Protein AF-A0A3C0SRA7-F1 (afdb_monomer)

Foldseek 3Di:
DDDPVLVVVVVVVVVPVPPPPDDPVVVVVVCVVVVPDPCPVVSVVVSVVVVVVVVVVVVDDDPLADAEEEEAEDQDPVCCPPPVVVVVVCVVQVVSVSRPRYDYDYDYDDPVCCVVCVVVVVVVVVVSVVVVDD

Structure (mmCIF, N/CA/C/O backbone):
data_AF-A0A3C0SRA7-F1
#
_entry.id   AF-A0A3C0SRA7-F1
#
loop_
_atom_site.group_PDB
_atom_site.id
_atom_site.type_symbol
_atom_site.label_atom_id
_atom_site.label_alt_id
_atom_site.label_comp_id
_atom_site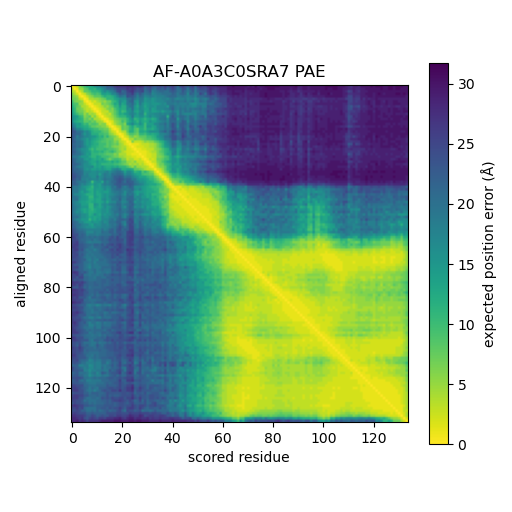.label_asym_id
_atom_site.label_entity_id
_atom_site.label_seq_id
_atom_site.pdbx_PDB_ins_code
_atom_site.Cartn_x
_atom_site.Cartn_y
_atom_site.Cartn_z
_atom_site.occupancy
_atom_site.B_iso_or_equiv
_atom_site.auth_seq_id
_atom_site.auth_comp_id
_atom_site.auth_asym_id
_atom_site.auth_atom_id
_atom_site.pdbx_PDB_model_num
ATOM 1 N N . MET A 1 1 ? -2.248 0.969 -32.346 1.00 35.41 1 MET A N 1
ATOM 2 C CA . MET A 1 1 ? -0.981 0.648 -31.649 1.00 35.41 1 MET A CA 1
ATOM 3 C C . MET A 1 1 ? 0.001 1.784 -31.895 1.00 35.41 1 MET A C 1
ATOM 5 O O . MET A 1 1 ? 0.774 1.720 -32.836 1.00 35.41 1 MET A O 1
ATOM 9 N N . GLY A 1 2 ? -0.090 2.869 -31.130 1.00 41.12 2 GLY A N 1
ATOM 10 C CA . GLY A 1 2 ? 0.738 4.057 -31.342 1.00 41.12 2 GLY A CA 1
ATOM 11 C C . GLY A 1 2 ? 1.060 4.723 -30.011 1.00 41.12 2 GLY A C 1
ATOM 12 O O . GLY A 1 2 ? 0.210 4.743 -29.127 1.00 41.12 2 GLY A O 1
ATOM 13 N N . ASN A 1 3 ? 2.282 5.244 -29.898 1.00 39.66 3 ASN A N 1
ATOM 14 C CA . ASN A 1 3 ? 2.789 6.128 -28.839 1.00 39.66 3 ASN A CA 1
ATOM 15 C C . ASN A 1 3 ? 3.275 5.573 -27.485 1.00 39.66 3 ASN A C 1
ATOM 17 O O . ASN A 1 3 ? 3.654 6.381 -26.642 1.00 39.66 3 ASN A O 1
ATOM 21 N N . LEU A 1 4 ? 3.440 4.260 -27.275 1.00 41.69 4 LEU A N 1
ATOM 22 C CA . LEU A 1 4 ? 4.196 3.797 -26.088 1.00 41.69 4 LEU A CA 1
ATOM 23 C C . LEU A 1 4 ? 5.707 4.104 -26.181 1.00 41.69 4 LEU A C 1
ATOM 25 O O . LEU A 1 4 ? 6.311 4.540 -25.207 1.00 41.69 4 LEU A O 1
ATOM 29 N N . LEU A 1 5 ? 6.293 4.005 -27.380 1.00 45.75 5 LEU A N 1
ATOM 30 C CA . LEU A 1 5 ? 7.729 4.240 -27.612 1.00 45.75 5 LEU A CA 1
ATOM 31 C C . LEU A 1 5 ? 8.186 5.687 -27.331 1.00 45.75 5 LEU A C 1
ATOM 33 O O . LEU A 1 5 ? 9.369 5.932 -27.094 1.00 45.75 5 LEU A O 1
ATOM 37 N N . GLY A 1 6 ? 7.270 6.660 -27.379 1.00 45.22 6 GLY A N 1
ATOM 38 C CA . GLY A 1 6 ? 7.581 8.075 -27.144 1.00 45.22 6 GLY A CA 1
ATOM 39 C C . GLY A 1 6 ? 7.729 8.419 -25.661 1.00 45.22 6 GLY A C 1
ATOM 40 O O . GLY A 1 6 ? 8.633 9.168 -25.292 1.00 45.22 6 GLY A O 1
ATOM 41 N N . ILE A 1 7 ? 6.878 7.834 -24.812 1.00 50.81 7 ILE A N 1
ATOM 42 C CA . ILE A 1 7 ? 6.892 8.047 -23.357 1.00 50.81 7 ILE A CA 1
ATOM 43 C C . ILE A 1 7 ? 8.111 7.363 -22.734 1.00 50.81 7 ILE A C 1
ATOM 45 O O . ILE A 1 7 ? 8.795 7.983 -21.916 1.00 50.81 7 ILE A O 1
ATOM 49 N N . ASP A 1 8 ? 8.442 6.152 -23.195 1.00 47.78 8 ASP A N 1
ATOM 50 C CA . ASP A 1 8 ? 9.661 5.453 -22.783 1.00 47.78 8 ASP A CA 1
ATOM 51 C C . ASP A 1 8 ? 10.890 6.334 -23.041 1.00 47.78 8 ASP A C 1
ATOM 53 O O . ASP A 1 8 ? 11.683 6.569 -22.135 1.00 47.78 8 ASP A O 1
ATOM 57 N N . ARG A 1 9 ? 11.003 6.961 -24.219 1.00 50.69 9 ARG A N 1
ATOM 58 C CA . ARG A 1 9 ? 12.121 7.865 -24.553 1.00 50.69 9 ARG A CA 1
ATOM 59 C C . ARG A 1 9 ? 12.245 9.097 -23.644 1.00 50.69 9 ARG A C 1
ATOM 61 O O . ARG A 1 9 ? 13.362 9.544 -23.380 1.00 50.69 9 ARG A O 1
ATOM 68 N N . ILE A 1 10 ? 11.132 9.653 -23.165 1.00 50.94 10 ILE A N 1
ATOM 69 C CA . ILE A 1 10 ? 11.128 10.814 -22.255 1.00 50.94 10 ILE A CA 1
ATOM 70 C C . ILE A 1 10 ? 11.564 10.392 -20.845 1.00 50.94 10 ILE A C 1
ATOM 72 O O . ILE A 1 10 ? 12.382 11.076 -20.224 1.00 50.94 10 ILE A O 1
ATOM 76 N N . TYR A 1 11 ? 11.079 9.244 -20.363 1.00 47.53 11 TYR A N 1
ATOM 77 C CA . TYR A 1 11 ? 11.529 8.657 -19.098 1.00 47.53 11 TYR A CA 1
ATOM 78 C C . TYR A 1 11 ? 13.012 8.279 -19.146 1.00 47.53 11 TYR A C 1
ATOM 80 O O . TYR A 1 11 ? 13.755 8.595 -18.213 1.00 47.53 11 TYR A O 1
ATOM 88 N N . TYR A 1 12 ? 13.458 7.704 -20.266 1.00 50.03 12 TYR A N 1
ATOM 89 C CA . TYR A 1 12 ? 14.867 7.459 -20.545 1.00 50.03 12 TYR A CA 1
ATOM 90 C C . TYR A 1 12 ? 15.672 8.763 -20.447 1.00 50.03 12 TYR A C 1
ATOM 92 O O . TYR A 1 12 ? 16.650 8.798 -19.729 1.00 50.03 12 TYR A O 1
ATOM 100 N N . ASN A 1 13 ? 15.265 9.901 -21.010 1.00 47.94 13 ASN A N 1
ATOM 101 C CA . ASN A 1 13 ? 16.091 11.115 -20.870 1.00 47.94 13 ASN A CA 1
ATOM 102 C C . ASN A 1 13 ? 16.127 11.726 -19.451 1.00 47.94 13 ASN A C 1
ATOM 104 O O . ASN A 1 13 ? 17.132 12.335 -19.079 1.00 47.94 13 ASN A O 1
ATOM 108 N N . ASN A 1 14 ? 15.087 11.552 -18.628 1.00 48.16 14 ASN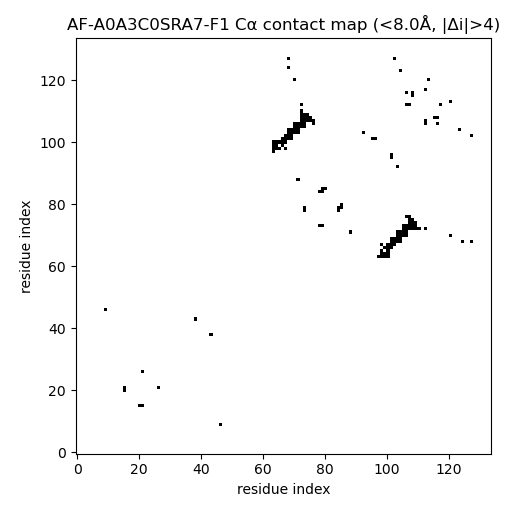 A N 1
ATOM 109 C CA . ASN A 1 14 ? 15.088 12.067 -17.250 1.00 48.16 14 ASN A CA 1
ATOM 110 C C . ASN A 1 14 ? 15.986 11.258 -16.299 1.00 48.16 14 ASN A C 1
ATOM 112 O O . ASN A 1 14 ? 16.605 11.842 -15.410 1.00 48.16 14 ASN A O 1
ATOM 116 N N . ILE A 1 15 ? 16.122 9.944 -16.510 1.00 47.25 15 ILE A N 1
ATOM 117 C CA . ILE A 1 15 ? 17.040 9.088 -15.736 1.00 47.25 15 ILE A CA 1
ATOM 118 C C . IL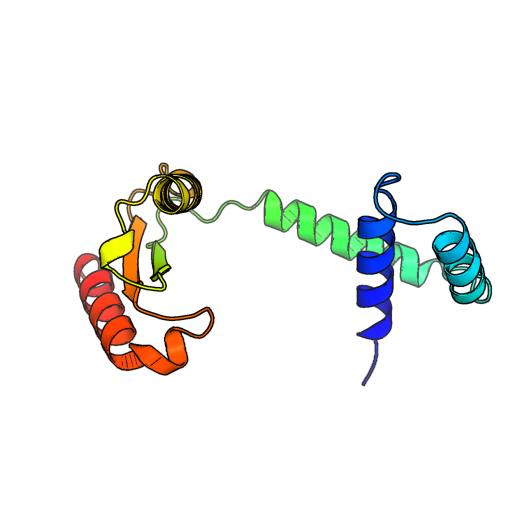E A 1 15 ? 18.514 9.427 -16.053 1.00 47.25 15 ILE A C 1
ATOM 120 O O . ILE A 1 15 ? 19.385 9.300 -15.194 1.00 47.25 15 ILE A O 1
ATOM 124 N N . TYR A 1 16 ? 18.800 9.928 -17.260 1.00 47.34 16 TYR A N 1
ATOM 125 C CA . TYR A 1 16 ? 20.162 10.093 -17.786 1.00 47.34 16 TYR A CA 1
ATOM 126 C C . TYR A 1 16 ? 20.711 11.524 -17.647 1.00 47.34 16 TYR A C 1
ATOM 128 O O . TYR A 1 16 ? 21.878 11.766 -17.951 1.00 47.34 16 TYR A O 1
ATOM 136 N N . LYS A 1 17 ? 19.914 12.462 -17.108 1.00 48.97 17 LYS A N 1
ATOM 137 C CA . LYS A 1 17 ? 20.412 13.739 -16.556 1.00 48.97 17 LYS A CA 1
ATOM 138 C C . LYS A 1 17 ? 21.203 13.560 -15.254 1.00 48.97 17 LYS A C 1
ATOM 140 O O . LYS A 1 17 ? 21.826 14.509 -14.793 1.00 48.97 17 LYS A O 1
ATOM 145 N N . ASN A 1 18 ? 21.181 12.367 -14.657 1.00 49.72 18 ASN A N 1
ATOM 146 C CA . ASN A 1 18 ? 22.000 12.053 -13.495 1.00 49.72 18 ASN A CA 1
ATOM 147 C C . ASN A 1 18 ? 23.405 11.631 -13.956 1.00 49.72 18 ASN A C 1
ATOM 149 O O . ASN A 1 18 ? 23.633 10.496 -14.377 1.00 49.72 18 ASN A O 1
ATOM 153 N N . GLU A 1 19 ? 24.344 12.578 -13.930 1.00 49.62 19 GLU A N 1
ATOM 154 C CA . GLU A 1 19 ? 25.673 12.450 -14.545 1.00 49.62 19 GLU A CA 1
ATOM 155 C C . GLU A 1 19 ? 26.543 11.322 -13.969 1.00 49.62 19 GLU A C 1
ATOM 157 O O . GLU A 1 19 ? 27.465 10.871 -14.648 1.00 49.62 19 GLU A O 1
ATOM 162 N N . ASN A 1 20 ? 26.215 10.824 -12.774 1.00 55.44 20 ASN A N 1
ATOM 163 C CA . ASN A 1 20 ? 26.986 9.808 -12.053 1.00 55.44 20 ASN A CA 1
ATOM 164 C C . ASN A 1 20 ? 26.667 8.358 -12.454 1.00 55.44 20 ASN A C 1
ATOM 166 O O . ASN A 1 20 ? 27.327 7.441 -11.970 1.00 55.44 20 ASN A O 1
ATOM 170 N N . CYS A 1 21 ? 25.650 8.121 -13.289 1.00 50.22 21 CYS A N 1
ATOM 171 C CA . CYS A 1 21 ? 25.120 6.769 -13.507 1.00 50.22 21 CYS A CA 1
ATOM 172 C C . CYS A 1 21 ? 25.552 6.094 -14.819 1.00 50.22 21 CYS A C 1
ATOM 174 O O . CYS A 1 21 ? 25.343 4.892 -14.947 1.00 50.22 21 CYS A O 1
ATOM 176 N N . PHE A 1 22 ? 26.149 6.812 -15.781 1.00 54.28 22 PHE A N 1
ATOM 177 C CA . PHE A 1 22 ? 26.409 6.262 -17.122 1.00 54.28 22 PHE A CA 1
ATOM 178 C C . PHE A 1 22 ? 27.796 6.593 -17.669 1.00 54.28 22 PHE A C 1
ATOM 180 O O . PHE A 1 22 ? 28.300 7.709 -17.505 1.00 54.28 22 PHE A O 1
ATOM 187 N N . SER A 1 23 ? 28.388 5.625 -18.376 1.00 59.72 23 SER A N 1
ATOM 188 C CA . SER A 1 23 ? 29.702 5.769 -18.999 1.00 59.72 23 SER A CA 1
ATOM 189 C C . SER A 1 23 ? 29.649 6.680 -20.233 1.00 59.72 23 SER A C 1
ATOM 191 O O . SER A 1 23 ? 28.597 6.941 -20.820 1.00 59.72 23 SER A O 1
ATOM 193 N N . LYS A 1 24 ? 30.811 7.183 -20.662 1.00 58.94 24 LYS A N 1
ATOM 194 C CA . LYS A 1 24 ? 30.922 8.064 -21.839 1.00 58.94 24 LYS A CA 1
ATOM 195 C C . LYS A 1 24 ? 30.536 7.357 -23.152 1.00 58.94 24 LYS A C 1
ATOM 197 O O . LYS A 1 24 ? 30.080 8.025 -24.075 1.00 58.94 24 LYS A O 1
ATOM 202 N N . SER A 1 25 ? 30.692 6.031 -23.218 1.00 62.28 25 SER A N 1
ATOM 203 C CA . SER A 1 25 ? 30.293 5.217 -24.377 1.00 62.28 25 SER A CA 1
ATOM 204 C C . SER A 1 25 ? 28.773 5.168 -24.514 1.00 62.28 25 SER A C 1
ATOM 206 O O . SER A 1 25 ? 28.246 5.496 -25.574 1.00 62.28 25 SER A O 1
ATOM 208 N N . ASP A 1 26 ? 28.072 4.891 -23.409 1.00 54.34 26 ASP A N 1
ATOM 209 C 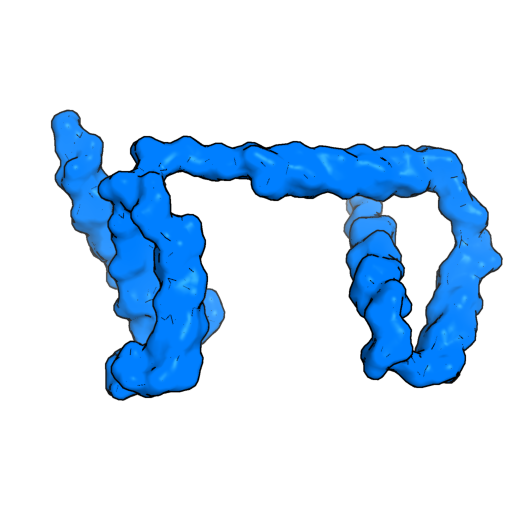CA . ASP A 1 26 ? 26.605 4.798 -23.381 1.00 54.34 26 ASP A CA 1
ATOM 210 C C . ASP A 1 26 ? 25.952 6.112 -23.830 1.00 54.34 26 ASP A C 1
ATOM 212 O O . ASP A 1 26 ? 24.962 6.120 -24.559 1.00 54.34 26 ASP A O 1
ATOM 216 N N . LYS A 1 27 ? 26.555 7.249 -23.454 1.00 58.34 27 LYS A N 1
ATOM 217 C CA . LYS A 1 27 ? 26.106 8.581 -23.886 1.00 58.34 27 LYS A CA 1
ATOM 218 C C . LYS A 1 27 ? 26.210 8.761 -25.406 1.00 58.34 27 LYS A C 1
ATOM 220 O O . LYS A 1 27 ? 25.294 9.311 -26.014 1.00 58.34 27 LYS A O 1
ATOM 225 N N . ASN A 1 28 ? 27.290 8.294 -26.031 1.00 56.72 28 ASN A N 1
ATOM 226 C CA . ASN A 1 28 ? 27.512 8.469 -27.470 1.00 56.72 28 ASN A CA 1
ATOM 227 C C . ASN A 1 28 ? 26.590 7.593 -28.327 1.00 56.72 28 ASN A C 1
ATOM 229 O O . ASN A 1 28 ? 26.102 8.052 -29.363 1.00 56.72 28 ASN A O 1
ATOM 233 N N . ASP A 1 29 ? 26.309 6.368 -27.890 1.00 55.25 29 ASP A N 1
ATOM 234 C CA . ASP A 1 29 ? 25.396 5.476 -28.609 1.00 55.25 29 ASP A CA 1
ATOM 235 C C . ASP A 1 29 ? 23.936 5.951 -28.502 1.00 55.25 29 ASP A C 1
ATOM 237 O O . ASP A 1 29 ? 23.173 5.865 -29.467 1.00 55.25 29 ASP A O 1
ATOM 241 N N . LEU A 1 30 ? 23.567 6.585 -27.383 1.00 53.44 30 LEU A N 1
ATOM 242 C CA . LEU A 1 30 ? 22.248 7.202 -27.200 1.00 53.44 30 LEU A CA 1
ATOM 243 C C . LEU A 1 30 ? 22.056 8.480 -28.024 1.00 53.44 30 LEU A C 1
ATOM 245 O O . LEU A 1 30 ? 20.976 8.685 -28.582 1.00 53.44 30 LEU A O 1
ATOM 249 N N . VAL A 1 31 ? 23.093 9.315 -28.163 1.00 51.38 31 VAL A N 1
ATOM 250 C CA . VAL A 1 31 ? 23.068 10.462 -29.088 1.00 51.38 31 VAL A CA 1
ATOM 251 C C . VAL A 1 31 ? 22.833 9.963 -30.514 1.00 51.38 31 VAL A C 1
ATOM 253 O O . VAL A 1 31 ? 21.962 10.484 -31.202 1.00 51.38 31 VAL A O 1
ATOM 256 N N . LYS A 1 32 ? 23.493 8.881 -30.943 1.00 49.84 32 LYS A N 1
ATOM 257 C CA . LYS A 1 32 ? 23.232 8.280 -32.263 1.00 49.84 32 LYS A CA 1
ATOM 258 C C . LYS A 1 32 ? 21.797 7.767 -32.418 1.00 49.84 32 LYS A C 1
ATOM 260 O O . LYS A 1 32 ? 21.213 7.951 -33.481 1.00 49.84 32 LYS A O 1
ATOM 265 N N . MET A 1 33 ? 21.199 7.197 -31.369 1.00 50.34 33 MET A N 1
ATOM 266 C CA . MET A 1 33 ? 19.786 6.796 -31.389 1.00 50.34 33 MET A CA 1
ATOM 267 C C . MET A 1 33 ? 18.819 7.994 -31.411 1.00 50.34 33 MET A C 1
ATOM 269 O O . MET A 1 33 ? 17.727 7.881 -31.967 1.00 50.34 33 MET A O 1
ATOM 273 N N . GLY A 1 34 ? 19.185 9.132 -30.813 1.00 47.62 34 GLY A N 1
ATOM 274 C CA . GLY A 1 34 ? 18.357 10.342 -30.737 1.00 47.62 34 GLY A CA 1
ATOM 275 C C . GLY A 1 34 ? 18.472 11.305 -31.929 1.00 47.62 34 GLY A C 1
ATOM 276 O O . GLY A 1 34 ? 17.579 12.127 -32.124 1.00 47.62 34 GLY A O 1
ATOM 277 N N . VAL A 1 35 ? 19.530 11.216 -32.742 1.00 46.97 35 VAL A N 1
ATOM 278 C CA . VAL A 1 35 ? 19.925 12.264 -33.715 1.00 46.97 35 VAL A CA 1
ATOM 279 C C . VAL A 1 35 ? 19.361 12.084 -35.139 1.00 46.97 35 VAL A C 1
ATOM 281 O O . VAL A 1 35 ? 19.872 12.668 -36.085 1.00 46.97 35 VAL A O 1
ATOM 284 N N . GLN A 1 36 ? 18.246 11.374 -35.343 1.00 45.53 36 GLN A N 1
ATOM 285 C CA . GLN A 1 36 ? 17.583 11.373 -36.669 1.00 45.53 36 GLN A CA 1
ATOM 286 C C . GLN A 1 36 ? 16.119 11.808 -36.722 1.00 45.53 36 GLN A C 1
ATOM 288 O O . GLN A 1 36 ? 15.525 11.810 -37.795 1.00 45.53 36 GLN A O 1
ATOM 293 N N . SER A 1 37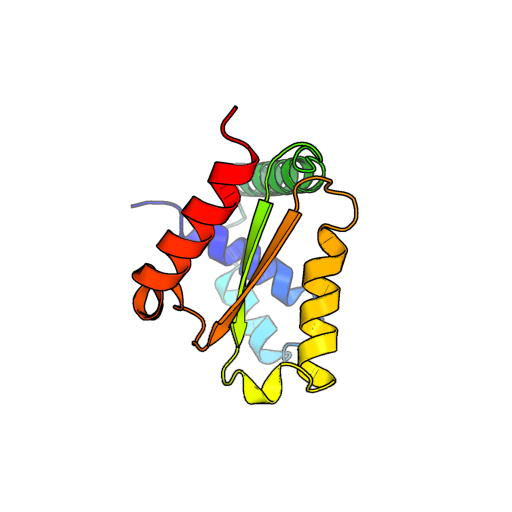 ? 15.547 12.316 -35.633 1.00 48.38 37 SER A N 1
ATOM 294 C CA . SER A 1 37 ? 14.383 13.190 -35.780 1.00 48.38 37 SER A CA 1
ATOM 295 C C . SER A 1 37 ? 14.517 14.357 -34.824 1.00 48.38 37 SER A C 1
ATOM 297 O O . SER A 1 37 ? 14.399 14.181 -33.612 1.00 48.38 37 SER A O 1
ATOM 299 N N . SER A 1 38 ? 14.745 15.554 -35.362 1.00 49.78 38 SER A N 1
ATOM 300 C CA . SER A 1 38 ? 14.422 16.795 -34.663 1.00 49.78 38 SER A CA 1
ATOM 301 C C . SER A 1 38 ? 13.039 16.616 -34.040 1.00 49.78 38 SER A C 1
ATOM 303 O O . SER A 1 38 ? 12.076 16.426 -34.785 1.00 49.78 38 SER A O 1
ATOM 305 N N . PHE A 1 39 ? 12.941 16.576 -32.707 1.00 52.66 39 PHE A N 1
ATOM 306 C CA . PHE A 1 39 ? 11.657 16.443 -32.024 1.00 52.66 39 PHE A CA 1
ATOM 307 C C . PHE A 1 39 ? 10.716 17.502 -32.602 1.00 52.66 39 PHE A C 1
ATOM 309 O O . PHE A 1 39 ? 10.942 18.699 -32.414 1.00 52.66 39 PHE A O 1
ATOM 316 N N . ASN A 1 40 ? 9.709 17.076 -33.370 1.00 57.28 40 ASN A N 1
ATOM 317 C CA . ASN A 1 40 ? 8.722 17.999 -33.912 1.00 57.28 40 ASN A CA 1
ATOM 318 C C . ASN A 1 40 ? 8.102 18.743 -32.718 1.00 57.28 40 ASN A C 1
ATOM 320 O O . ASN A 1 40 ? 7.905 18.151 -31.654 1.00 57.28 40 ASN A O 1
ATOM 324 N N . LYS A 1 41 ? 7.812 20.038 -32.876 1.00 60.03 41 LYS A N 1
ATOM 325 C CA . LYS A 1 41 ? 7.225 20.909 -31.846 1.00 60.03 41 LYS A CA 1
ATOM 326 C C . LYS A 1 41 ? 6.034 20.245 -31.138 1.00 60.03 41 LYS A C 1
ATOM 328 O O . LYS A 1 41 ? 5.864 20.424 -29.938 1.00 60.03 41 LYS A O 1
ATOM 333 N N . THR A 1 42 ? 5.289 19.401 -31.853 1.00 57.22 42 THR A N 1
ATOM 334 C CA . THR A 1 42 ? 4.232 18.528 -31.322 1.00 57.22 42 THR A CA 1
ATOM 335 C C . THR A 1 42 ? 4.700 17.593 -30.198 1.00 57.22 42 THR A C 1
ATOM 337 O O . THR A 1 42 ? 4.098 17.603 -29.132 1.00 57.22 42 THR A O 1
ATOM 340 N N . MET A 1 43 ? 5.798 16.848 -30.369 1.00 55.97 43 MET A N 1
ATOM 341 C CA . MET A 1 43 ? 6.308 15.930 -29.334 1.00 55.97 43 MET A CA 1
ATOM 342 C C . MET A 1 43 ? 6.795 16.678 -28.090 1.00 55.97 43 MET A C 1
ATOM 344 O O . MET A 1 43 ? 6.614 16.207 -26.970 1.00 55.97 43 MET A O 1
ATOM 348 N N . LYS A 1 44 ? 7.401 17.860 -28.275 1.00 60.19 44 LYS A N 1
ATOM 349 C CA . LYS A 1 44 ? 7.799 18.720 -27.153 1.00 60.19 44 LYS A CA 1
ATOM 350 C C . LYS A 1 44 ? 6.572 19.208 -26.375 1.00 60.19 44 LYS A C 1
ATOM 352 O O . LYS A 1 44 ? 6.556 19.115 -25.155 1.00 60.19 44 LYS A O 1
ATOM 357 N N . ASN A 1 45 ? 5.532 19.651 -27.080 1.00 68.69 45 ASN A N 1
ATOM 358 C CA . ASN A 1 45 ? 4.285 20.086 -26.455 1.00 68.69 45 ASN A CA 1
ATOM 359 C C . ASN A 1 45 ? 3.592 18.946 -25.691 1.00 68.69 45 ASN A C 1
ATOM 361 O O . ASN A 1 45 ? 3.086 19.179 -24.599 1.00 68.69 45 ASN A O 1
ATOM 365 N N . GLU A 1 46 ? 3.581 17.725 -26.235 1.00 61.22 46 GLU A N 1
ATOM 366 C CA . GLU A 1 46 ? 3.028 16.544 -25.556 1.00 61.22 46 GLU A CA 1
ATOM 367 C C . GLU A 1 46 ? 3.800 16.212 -24.273 1.00 61.22 46 GLU A C 1
ATOM 369 O O . GLU A 1 46 ? 3.189 15.981 -23.230 1.00 61.22 46 GLU A O 1
ATOM 374 N N . ALA A 1 47 ? 5.135 16.254 -24.319 1.00 64.00 47 ALA A N 1
ATOM 375 C CA . ALA A 1 47 ? 5.974 16.061 -23.138 1.00 64.00 47 ALA A CA 1
ATOM 376 C C . ALA A 1 47 ? 5.713 17.135 -22.066 1.00 64.00 47 ALA A C 1
ATOM 378 O O . ALA A 1 47 ? 5.550 16.806 -20.892 1.00 64.00 47 ALA A O 1
ATOM 379 N N . ASP A 1 48 ? 5.612 18.405 -22.466 1.00 69.44 48 ASP A N 1
ATOM 380 C CA . ASP A 1 48 ? 5.333 19.521 -21.555 1.00 69.44 48 ASP A CA 1
ATOM 381 C C . ASP A 1 48 ? 3.924 19.419 -20.937 1.00 69.44 48 ASP A C 1
ATOM 383 O O . ASP A 1 48 ? 3.736 19.726 -19.758 1.00 69.44 48 ASP A O 1
ATOM 387 N N . LEU A 1 49 ? 2.930 18.949 -21.699 1.00 71.06 49 LEU A N 1
ATOM 388 C CA . LEU A 1 49 ? 1.575 18.663 -21.210 1.00 71.06 49 LEU A CA 1
ATOM 389 C C . LEU A 1 49 ? 1.566 17.516 -20.197 1.00 71.06 49 LEU A C 1
ATOM 391 O O . LEU A 1 49 ? 0.925 17.633 -19.154 1.00 71.06 49 LEU A O 1
ATOM 395 N N . LEU A 1 50 ? 2.302 16.435 -20.462 1.00 66.38 50 LEU A N 1
ATOM 396 C CA . LEU A 1 50 ? 2.458 15.330 -19.514 1.00 66.38 50 LEU A CA 1
ATOM 397 C C . LEU A 1 50 ? 3.126 15.799 -18.220 1.00 66.38 50 LEU A C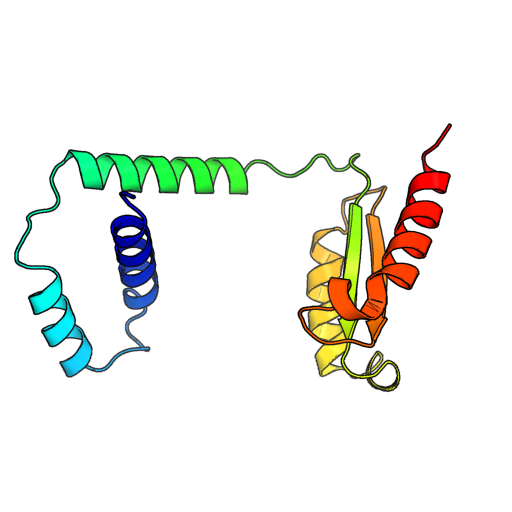 1
ATOM 399 O O . LEU A 1 50 ? 2.617 15.507 -17.142 1.00 66.38 50 LEU A O 1
ATOM 403 N N . LEU A 1 51 ? 4.206 16.579 -18.312 1.00 68.94 51 LEU A N 1
ATOM 404 C CA . LEU A 1 51 ? 4.885 17.137 -17.141 1.00 68.94 51 LEU A CA 1
ATOM 405 C C . LEU A 1 51 ? 3.961 18.057 -16.337 1.00 68.94 51 LEU A C 1
ATOM 407 O O . LEU A 1 51 ? 3.864 17.898 -15.123 1.00 68.94 51 LEU A O 1
ATOM 411 N N . LYS A 1 52 ? 3.210 18.950 -16.994 1.00 70.19 52 LYS A N 1
ATOM 412 C CA . LYS A 1 52 ? 2.203 19.795 -16.328 1.00 70.19 52 LYS A CA 1
ATOM 413 C C . LYS A 1 52 ? 1.095 18.984 -15.665 1.00 70.19 52 LYS A C 1
ATOM 415 O O . LYS A 1 52 ? 0.658 19.338 -14.569 1.00 70.19 52 LYS A O 1
ATOM 420 N N . ASN A 1 53 ? 0.647 17.901 -16.294 1.00 66.31 53 ASN A N 1
ATOM 421 C CA . ASN A 1 53 ? -0.343 17.006 -15.704 1.00 66.31 53 ASN A CA 1
ATOM 422 C C . ASN A 1 53 ? 0.238 16.283 -14.485 1.00 66.31 53 ASN A C 1
ATOM 424 O O . ASN A 1 53 ? -0.409 16.252 -13.444 1.00 66.31 53 ASN A O 1
ATOM 428 N N . CYS A 1 54 ? 1.475 15.788 -14.559 1.00 62.44 54 CYS A N 1
ATOM 429 C CA . CYS A 1 54 ? 2.170 15.193 -13.419 1.00 62.44 54 CYS A CA 1
ATOM 430 C C . CYS A 1 54 ? 2.376 16.199 -12.280 1.00 62.44 54 CYS A C 1
ATOM 432 O O . CYS A 1 54 ? 2.131 15.865 -11.127 1.00 62.44 54 CYS A O 1
ATOM 434 N N . GLU A 1 55 ? 2.774 17.439 -12.573 1.00 68.06 55 GLU A N 1
ATOM 435 C CA . GLU A 1 55 ? 2.889 18.505 -11.572 1.00 68.06 55 GLU A CA 1
ATOM 436 C C . GLU A 1 55 ? 1.543 18.833 -10.925 1.00 68.06 55 GLU A C 1
ATOM 438 O O . GLU A 1 55 ? 1.470 19.015 -9.711 1.00 68.06 55 GLU A O 1
ATOM 443 N N . THR A 1 56 ? 0.475 18.897 -11.722 1.00 67.19 56 THR A N 1
ATOM 444 C CA . THR A 1 56 ? -0.887 19.133 -11.230 1.00 67.19 56 THR A CA 1
ATOM 445 C C . THR A 1 56 ? -1.334 17.991 -10.325 1.00 67.19 56 THR A C 1
ATOM 447 O O . THR A 1 56 ? -1.764 18.239 -9.202 1.00 67.19 56 THR A O 1
ATOM 450 N N . VAL A 1 57 ? -1.158 16.739 -10.748 1.00 61.69 57 VAL A N 1
ATOM 451 C CA . VAL A 1 57 ? -1.490 15.550 -9.948 1.00 61.69 57 VAL A CA 1
ATOM 452 C C . VAL A 1 57 ? -0.656 15.498 -8.665 1.00 61.69 57 VAL A C 1
ATOM 454 O O . VAL A 1 57 ? -1.215 15.276 -7.599 1.00 61.69 57 VAL A O 1
ATOM 457 N N . ASN A 1 58 ? 0.641 15.815 -8.722 1.00 58.94 58 ASN A N 1
ATOM 458 C CA . ASN A 1 58 ? 1.512 15.875 -7.542 1.00 58.94 58 ASN A CA 1
ATOM 459 C C . ASN A 1 58 ? 1.102 16.975 -6.546 1.00 58.94 58 ASN A C 1
ATOM 461 O O . ASN A 1 58 ? 1.319 16.829 -5.345 1.00 58.94 58 ASN A O 1
ATOM 465 N N . LYS A 1 59 ? 0.516 18.080 -7.026 1.00 63.78 59 LYS A N 1
ATOM 466 C CA . LYS A 1 59 ? -0.051 19.147 -6.179 1.00 63.78 59 LYS A CA 1
ATOM 467 C C . LYS A 1 59 ? -1.438 18.790 -5.643 1.00 63.78 59 LYS A C 1
ATOM 469 O O . LYS A 1 59 ? -1.847 19.319 -4.610 1.00 63.78 59 LYS A O 1
ATOM 474 N N . THR A 1 60 ? -2.154 17.899 -6.323 1.00 64.25 60 THR A N 1
ATOM 475 C CA . THR A 1 60 ? -3.492 17.459 -5.931 1.00 64.25 60 THR A CA 1
ATOM 476 C C . THR A 1 60 ? -3.356 16.393 -4.848 1.00 64.25 60 THR A C 1
ATOM 478 O O . THR A 1 60 ? -3.314 15.197 -5.124 1.00 64.25 60 THR A O 1
ATOM 481 N N . LYS A 1 61 ? -3.250 16.822 -3.586 1.00 67.94 61 LYS A N 1
ATOM 482 C CA . LYS A 1 61 ? -3.320 15.888 -2.459 1.00 67.94 61 LYS A CA 1
ATOM 483 C C . LYS A 1 61 ? -4.702 15.238 -2.430 1.00 67.94 61 LYS A C 1
ATOM 485 O O . LYS A 1 61 ? -5.720 15.915 -2.579 1.00 67.94 61 LYS A O 1
ATOM 490 N N . ILE A 1 62 ? -4.726 13.925 -2.220 1.00 74.25 62 ILE A N 1
ATOM 491 C CA . ILE A 1 62 ? -5.959 13.199 -1.917 1.00 74.25 62 ILE A CA 1
ATOM 492 C C . ILE A 1 62 ? -6.582 13.852 -0.677 1.00 74.25 62 ILE A C 1
ATOM 494 O O . ILE A 1 62 ? -5.870 14.232 0.249 1.00 74.25 62 ILE A O 1
ATOM 498 N N . SER A 1 63 ? -7.904 14.021 -0.669 1.00 80.56 63 SER A N 1
ATOM 499 C CA . SER A 1 63 ? -8.602 14.596 0.483 1.00 80.56 63 SER A CA 1
ATOM 500 C C . SER A 1 63 ? -8.263 13.823 1.759 1.00 80.56 63 SER A C 1
ATOM 502 O O . SER A 1 63 ? -8.409 12.601 1.795 1.00 80.56 63 SER A O 1
ATOM 504 N N . ASN A 1 64 ? -7.888 14.537 2.824 1.00 82.12 64 ASN A N 1
ATOM 505 C CA . ASN A 1 64 ? -7.565 13.939 4.126 1.00 82.12 64 ASN A CA 1
ATOM 506 C C . ASN A 1 64 ? -8.753 13.179 4.754 1.00 82.12 64 ASN A C 1
ATOM 508 O O . ASN A 1 64 ? -8.561 12.389 5.677 1.00 82.12 64 ASN A O 1
ATOM 512 N N . ASN A 1 65 ? -9.972 13.406 4.247 1.00 83.12 65 ASN A N 1
ATOM 513 C CA . ASN A 1 65 ? -11.194 12.718 4.664 1.00 83.12 65 ASN A CA 1
ATOM 514 C C . ASN A 1 65 ? -11.474 11.418 3.895 1.00 83.12 65 ASN A C 1
ATOM 516 O O . ASN A 1 65 ? -12.440 10.725 4.234 1.00 83.12 65 ASN A O 1
ATOM 520 N N . LEU A 1 66 ? -10.688 11.091 2.864 1.00 86.19 66 LEU A N 1
ATOM 521 C CA . LEU A 1 66 ? -10.840 9.837 2.136 1.00 86.19 66 LEU A CA 1
ATOM 522 C C . LEU A 1 66 ? -10.332 8.675 3.009 1.00 86.19 66 LEU A C 1
ATOM 524 O O . LEU A 1 66 ? -9.210 8.751 3.512 1.00 86.19 66 LEU A O 1
ATOM 528 N N . PRO A 1 67 ? -11.115 7.597 3.191 1.00 90.50 67 PRO A N 1
ATOM 529 C CA . PRO A 1 67 ? -10.618 6.380 3.820 1.00 90.50 67 PRO A CA 1
ATOM 530 C C . PRO A 1 67 ? -9.498 5.755 2.985 1.00 90.50 67 PRO A C 1
ATOM 532 O O . PRO A 1 67 ? -9.675 5.499 1.794 1.00 90.50 67 PRO A O 1
ATOM 535 N N . ILE A 1 68 ? -8.349 5.494 3.606 1.00 92.00 68 ILE A N 1
ATOM 536 C CA . ILE A 1 68 ? -7.187 4.883 2.955 1.00 92.00 68 ILE A CA 1
ATOM 537 C C . ILE A 1 68 ? -6.781 3.633 3.733 1.00 92.00 68 ILE A C 1
ATOM 539 O O . ILE A 1 68 ? -6.438 3.708 4.910 1.00 92.00 68 ILE A O 1
ATOM 543 N N . LEU A 1 69 ? -6.759 2.492 3.045 1.00 93.75 69 LEU A N 1
ATOM 544 C CA . LEU A 1 69 ? -6.205 1.238 3.550 1.00 93.75 69 LEU A CA 1
ATOM 545 C C . LEU A 1 69 ? -4.971 0.860 2.727 1.00 93.75 69 LEU A C 1
ATOM 547 O O . LEU A 1 69 ? -5.067 0.671 1.514 1.00 93.75 69 LEU A O 1
ATOM 551 N N . LYS A 1 70 ? -3.809 0.733 3.376 1.00 93.19 70 LYS A N 1
ATOM 552 C CA . LYS A 1 70 ? -2.545 0.358 2.719 1.00 93.19 70 LYS A CA 1
ATOM 553 C C . LYS A 1 70 ? -2.119 -1.056 3.103 1.00 93.19 70 LYS A C 1
ATOM 555 O O . LYS A 1 70 ? -1.948 -1.360 4.279 1.00 93.19 70 LYS A O 1
ATOM 560 N N . PHE A 1 71 ? -1.875 -1.907 2.110 1.00 93.56 71 PHE A N 1
ATOM 561 C CA . PHE A 1 71 ? -1.299 -3.235 2.327 1.00 93.56 71 PHE A CA 1
ATOM 562 C C . PHE A 1 71 ? 0.218 -3.202 2.159 1.00 93.56 71 PHE A C 1
ATOM 564 O O . PHE A 1 71 ? 0.733 -2.667 1.176 1.00 93.56 71 PHE A O 1
ATOM 571 N N . ILE A 1 72 ? 0.935 -3.792 3.111 1.00 91.62 72 ILE A N 1
ATOM 572 C CA . ILE A 1 72 ? 2.395 -3.848 3.126 1.00 91.62 72 ILE A CA 1
ATOM 573 C C . ILE A 1 72 ? 2.811 -5.312 3.051 1.00 91.62 72 ILE A C 1
ATOM 575 O O . ILE A 1 72 ? 2.591 -6.083 3.981 1.00 91.62 72 ILE A O 1
ATOM 579 N N . ALA A 1 73 ? 3.410 -5.705 1.930 1.00 91.06 73 ALA A N 1
ATOM 580 C CA . ALA A 1 73 ? 3.951 -7.047 1.777 1.00 91.06 73 ALA A CA 1
ATOM 581 C C . ALA A 1 73 ? 5.278 -7.170 2.538 1.00 91.06 73 ALA A C 1
ATOM 583 O O . ALA A 1 73 ? 6.218 -6.416 2.276 1.00 91.06 73 ALA A O 1
ATOM 584 N N . ILE A 1 74 ? 5.367 -8.143 3.442 1.00 90.38 74 ILE A N 1
ATOM 585 C CA . ILE A 1 74 ? 6.608 -8.516 4.124 1.00 90.38 74 ILE A CA 1
ATOM 586 C C . ILE A 1 74 ? 6.968 -9.959 3.787 1.00 90.38 74 ILE A C 1
ATOM 588 O O . ILE A 1 74 ? 6.099 -10.812 3.661 1.00 90.38 74 ILE A O 1
ATOM 592 N N . ARG A 1 75 ? 8.258 -10.262 3.622 1.00 88.19 75 ARG A N 1
ATOM 593 C CA . ARG A 1 75 ? 8.686 -11.622 3.261 1.00 88.19 75 ARG A CA 1
ATOM 594 C C . ARG A 1 75 ? 8.372 -12.647 4.354 1.00 88.19 75 ARG A C 1
ATOM 596 O O . ARG A 1 75 ? 8.117 -13.796 4.024 1.00 88.19 75 ARG A O 1
ATOM 603 N N . SER A 1 76 ? 8.449 -12.225 5.611 1.00 89.12 76 SER A N 1
ATOM 604 C CA . SER A 1 76 ? 8.232 -13.038 6.804 1.00 89.12 76 SER A CA 1
ATOM 605 C C . SER A 1 76 ? 7.722 -12.133 7.914 1.00 89.12 76 SER A C 1
ATOM 607 O O . SER A 1 76 ? 8.340 -11.104 8.194 1.00 89.12 76 SER A O 1
ATOM 609 N N . MET A 1 77 ? 6.634 -12.513 8.585 1.00 88.75 77 MET A N 1
ATOM 610 C CA . MET A 1 77 ? 6.134 -11.729 9.722 1.00 88.75 77 MET A CA 1
ATOM 611 C C . MET A 1 77 ? 7.112 -11.673 10.900 1.00 88.75 77 MET A C 1
ATOM 613 O O . MET A 1 77 ? 7.052 -10.746 11.702 1.00 88.75 77 MET A O 1
ATOM 617 N N . LYS A 1 78 ? 8.069 -12.605 10.984 1.00 90.12 78 LYS A N 1
ATOM 618 C CA . LYS A 1 78 ? 9.129 -12.560 12.005 1.00 90.12 78 LYS A CA 1
ATOM 619 C C . LYS A 1 78 ? 10.027 -11.329 11.855 1.00 90.12 78 LYS A C 1
ATOM 621 O O . LYS A 1 78 ? 10.583 -10.855 12.840 1.00 90.12 78 LYS A O 1
ATOM 626 N N . ASP A 1 79 ? 10.123 -10.790 10.642 1.00 86.69 79 ASP A N 1
ATOM 627 C CA . ASP A 1 79 ? 10.973 -9.644 10.326 1.00 86.69 79 ASP A CA 1
ATOM 628 C C . ASP A 1 79 ? 10.251 -8.301 10.507 1.00 86.69 79 ASP A C 1
ATOM 630 O O . ASP A 1 79 ? 10.833 -7.255 10.221 1.00 86.69 79 ASP A O 1
ATOM 634 N N . ILE A 1 80 ? 8.999 -8.293 10.985 1.00 86.38 80 ILE A N 1
ATOM 635 C CA . ILE A 1 80 ? 8.197 -7.065 11.098 1.00 86.38 80 ILE A CA 1
ATOM 636 C C . ILE A 1 80 ? 8.830 -6.023 12.022 1.00 86.38 80 ILE A C 1
ATOM 638 O O . ILE A 1 80 ? 8.667 -4.833 11.787 1.00 86.38 80 ILE A O 1
ATOM 642 N N . ASN A 1 81 ? 9.605 -6.465 13.016 1.00 88.12 81 ASN A N 1
ATOM 643 C CA . ASN A 1 81 ? 10.315 -5.599 13.961 1.00 88.12 81 ASN A CA 1
ATOM 644 C C . ASN A 1 81 ? 11.774 -5.332 13.559 1.00 88.12 81 ASN A C 1
ATOM 646 O O . ASN A 1 81 ? 12.501 -4.652 14.281 1.00 88.12 81 ASN A O 1
ATOM 650 N N . ASN A 1 82 ? 12.231 -5.860 12.421 1.00 92.00 82 ASN A N 1
ATOM 651 C CA . ASN A 1 82 ? 13.589 -5.629 11.945 1.00 92.00 82 ASN A CA 1
ATOM 652 C C . ASN A 1 82 ? 13.772 -4.150 11.573 1.00 92.00 82 ASN A C 1
ATOM 654 O O . ASN A 1 82 ? 13.050 -3.623 10.726 1.00 92.00 82 ASN A O 1
ATOM 658 N N . GLU A 1 83 ? 14.778 -3.500 12.162 1.00 91.19 83 GLU A N 1
ATOM 659 C CA . GLU A 1 83 ? 15.026 -2.057 12.038 1.00 91.19 83 GLU A CA 1
ATOM 660 C C . GLU A 1 83 ? 15.102 -1.563 10.582 1.00 91.19 83 GLU A C 1
ATOM 662 O O . GLU A 1 83 ? 14.613 -0.483 10.240 1.00 91.19 83 GLU A O 1
ATOM 667 N N . LYS A 1 84 ? 15.699 -2.362 9.690 1.00 87.69 84 LYS A N 1
ATOM 668 C CA . LYS A 1 84 ? 15.825 -2.004 8.274 1.00 87.69 84 LYS A CA 1
ATOM 669 C C . LYS A 1 84 ? 14.455 -1.914 7.601 1.00 87.69 84 LYS A C 1
ATOM 671 O O . LYS A 1 84 ? 14.214 -0.985 6.829 1.00 87.69 84 LYS A O 1
ATOM 676 N N . TYR A 1 85 ? 13.570 -2.870 7.876 1.00 85.06 85 TYR A N 1
ATOM 677 C CA . TYR A 1 85 ? 12.240 -2.923 7.271 1.00 85.06 85 TYR A CA 1
ATOM 678 C C . TYR A 1 85 ? 11.281 -1.943 7.943 1.00 85.06 85 TYR A C 1
ATOM 680 O O . TYR A 1 85 ? 10.564 -1.231 7.239 1.00 85.06 85 TYR A O 1
ATOM 688 N N . THR A 1 86 ? 11.330 -1.816 9.271 1.00 86.75 86 THR A N 1
ATOM 689 C CA . THR A 1 86 ? 10.499 -0.861 10.016 1.00 86.75 86 THR A CA 1
ATOM 690 C C . THR A 1 86 ? 10.790 0.580 9.622 1.00 86.75 86 THR A C 1
ATOM 692 O O . THR A 1 86 ? 9.848 1.343 9.446 1.00 86.75 86 THR A O 1
ATOM 695 N N . LYS A 1 87 ? 12.051 0.969 9.374 1.00 90.00 87 LYS A N 1
ATOM 696 C CA . LYS A 1 87 ? 12.378 2.316 8.861 1.00 90.00 87 LYS A CA 1
ATOM 697 C C . LYS A 1 87 ? 11.668 2.624 7.541 1.00 90.00 87 LYS A C 1
ATOM 699 O O . LYS A 1 87 ? 11.083 3.696 7.385 1.00 90.00 87 LYS A O 1
ATOM 704 N N . VAL A 1 88 ? 11.695 1.685 6.595 1.00 86.88 88 VAL A N 1
ATOM 705 C CA . VAL A 1 88 ? 11.033 1.847 5.289 1.00 86.88 88 VAL A CA 1
ATOM 706 C C . VAL A 1 88 ? 9.512 1.836 5.442 1.00 86.88 88 VAL A C 1
ATOM 708 O O . VAL A 1 88 ? 8.826 2.643 4.814 1.00 86.88 88 VAL A O 1
ATOM 711 N N . MET A 1 89 ? 8.983 0.958 6.291 1.00 88.62 89 MET A N 1
ATOM 712 C CA . MET A 1 89 ? 7.555 0.858 6.577 1.00 88.62 89 MET A CA 1
ATOM 713 C C . MET A 1 89 ? 7.027 2.147 7.218 1.00 88.62 89 MET A C 1
ATOM 715 O O . MET A 1 89 ? 6.089 2.749 6.704 1.00 88.62 89 MET A O 1
ATOM 719 N N . ASN A 1 90 ? 7.701 2.644 8.255 1.00 89.94 90 ASN A N 1
ATOM 720 C CA . ASN A 1 90 ? 7.346 3.876 8.952 1.00 89.94 90 ASN A CA 1
ATOM 721 C C . ASN A 1 90 ? 7.423 5.089 8.028 1.00 89.94 90 ASN A C 1
ATOM 723 O O . ASN A 1 90 ? 6.527 5.922 8.058 1.00 89.94 90 ASN A O 1
ATOM 727 N N . LYS A 1 91 ? 8.424 5.175 7.141 1.00 89.06 91 LYS A N 1
ATOM 728 C CA . LYS A 1 91 ? 8.466 6.232 6.117 1.00 89.06 91 LYS A CA 1
ATOM 729 C C . LYS A 1 91 ? 7.209 6.218 5.234 1.00 89.06 91 LYS A C 1
ATOM 731 O O . LYS A 1 91 ? 6.638 7.270 4.976 1.00 89.06 91 LYS A O 1
ATOM 736 N N . ASN A 1 92 ? 6.779 5.032 4.804 1.00 84.81 92 ASN A N 1
ATOM 737 C CA . ASN A 1 92 ? 5.598 4.832 3.959 1.00 84.81 92 ASN A CA 1
ATOM 738 C C . ASN A 1 92 ? 4.262 5.071 4.673 1.00 84.81 92 ASN A C 1
ATOM 740 O O . ASN A 1 92 ? 3.271 5.355 4.006 1.00 84.81 92 ASN A O 1
ATOM 744 N N . ILE A 1 93 ? 4.219 4.872 5.990 1.00 90.88 93 ILE A N 1
ATOM 745 C CA . ILE A 1 93 ? 3.050 5.100 6.848 1.00 90.88 93 ILE A CA 1
ATOM 746 C C . ILE A 1 93 ? 2.955 6.587 7.207 1.00 90.88 93 ILE A C 1
ATOM 748 O O . ILE A 1 93 ? 1.881 7.173 7.127 1.00 90.88 93 ILE A O 1
ATOM 752 N N . ASN A 1 94 ? 4.086 7.222 7.527 1.00 90.25 94 ASN A N 1
ATOM 753 C CA . ASN A 1 94 ? 4.163 8.633 7.911 1.00 90.25 94 ASN A CA 1
ATOM 754 C C . ASN A 1 94 ? 3.725 9.594 6.797 1.00 90.25 94 ASN A C 1
ATOM 756 O O . ASN A 1 94 ? 3.344 10.724 7.094 1.00 90.25 94 ASN A O 1
ATOM 760 N N . GLU A 1 95 ? 3.741 9.151 5.537 1.00 85.94 95 GLU A N 1
ATOM 761 C CA . GLU A 1 95 ? 3.132 9.863 4.405 1.00 85.94 95 GLU A CA 1
ATOM 762 C C . GLU A 1 95 ? 1.637 10.150 4.637 1.00 85.94 95 GLU A C 1
ATOM 764 O O . GLU A 1 95 ? 1.130 11.188 4.217 1.00 85.94 95 GLU A O 1
ATOM 769 N N . PHE A 1 96 ? 0.950 9.276 5.379 1.00 88.69 96 PHE A N 1
ATOM 770 C CA . PHE A 1 96 ? -0.484 9.358 5.647 1.00 88.69 96 PHE A CA 1
ATOM 771 C C . PHE A 1 96 ? -0.817 9.870 7.054 1.00 88.69 96 PHE A C 1
ATOM 773 O O . PHE A 1 96 ? -1.969 9.810 7.468 1.00 88.69 96 PHE A O 1
ATOM 780 N N . LYS A 1 97 ? 0.157 10.415 7.797 1.00 87.38 97 LYS A N 1
ATOM 781 C CA . LYS A 1 97 ? -0.046 10.868 9.190 1.00 87.38 97 LYS A CA 1
ATOM 782 C C . LYS A 1 97 ? -1.145 11.932 9.356 1.00 87.38 97 LYS A C 1
ATOM 784 O O . LYS A 1 97 ? -1.692 12.075 10.441 1.00 87.38 97 LYS A O 1
ATOM 789 N N . GLU A 1 98 ? -1.424 12.705 8.304 1.00 88.06 98 GLU A N 1
ATOM 790 C CA . GLU A 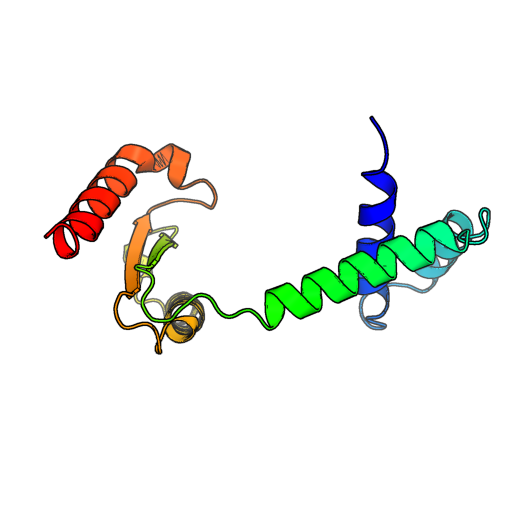1 98 ? -2.428 13.784 8.296 1.00 88.06 98 GLU A CA 1
ATOM 791 C C . GLU A 1 98 ? -3.832 13.292 7.893 1.00 88.06 98 GLU A C 1
ATOM 793 O O . GLU A 1 98 ? -4.786 14.070 7.907 1.00 88.06 98 GLU A O 1
ATOM 798 N N . TYR A 1 99 ? -3.975 12.011 7.533 1.00 90.00 99 TYR A N 1
ATOM 799 C CA . TYR A 1 99 ? -5.236 11.409 7.104 1.00 90.00 99 TYR A CA 1
ATOM 800 C C . TYR A 1 99 ? -5.934 10.767 8.302 1.00 90.00 99 TYR A C 1
ATOM 802 O O . TYR A 1 99 ? -5.439 9.810 8.896 1.00 90.00 99 TYR A O 1
ATOM 810 N N . SER A 1 100 ? -7.120 11.269 8.641 1.00 87.81 100 SER A N 1
ATOM 811 C CA . SER A 1 100 ? -7.880 10.829 9.821 1.00 87.81 100 SER A CA 1
ATOM 812 C C . SER A 1 100 ? -8.482 9.428 9.674 1.00 87.81 100 SER A C 1
ATOM 814 O O . SER A 1 100 ? -8.795 8.777 10.668 1.00 87.81 100 SER A O 1
ATOM 816 N N . LYS A 1 101 ? -8.635 8.952 8.434 1.00 91.12 101 LYS A N 1
ATOM 817 C CA . LYS A 1 101 ? -9.219 7.648 8.085 1.00 91.12 101 LYS A CA 1
ATOM 818 C C . LYS A 1 101 ? -8.199 6.722 7.419 1.00 91.12 101 LYS A C 1
ATOM 820 O O . LYS A 1 101 ? -8.509 6.044 6.443 1.00 91.12 101 LYS A O 1
ATOM 825 N N . PHE A 1 102 ? -6.965 6.734 7.911 1.00 92.56 102 PHE A N 1
ATOM 826 C CA . PHE A 1 102 ? -5.898 5.876 7.411 1.00 92.56 102 PHE A CA 1
ATOM 827 C C . PHE A 1 102 ? -5.709 4.635 8.288 1.00 92.56 102 PHE A C 1
ATOM 829 O O . PHE A 1 102 ? -5.666 4.726 9.514 1.00 92.56 102 PHE A O 1
ATOM 836 N N . ASN A 1 103 ? -5.543 3.476 7.653 1.00 93.94 103 ASN A N 1
ATOM 837 C CA . ASN A 1 103 ? -5.089 2.256 8.306 1.00 93.94 103 ASN A CA 1
ATOM 838 C C . ASN A 1 103 ? -4.127 1.481 7.393 1.00 93.94 103 ASN A C 1
ATOM 840 O O . ASN A 1 103 ? -4.119 1.657 6.171 1.00 93.94 103 ASN A O 1
ATOM 844 N N . TYR A 1 104 ? -3.326 0.591 7.971 1.00 94.25 104 TYR A N 1
ATOM 845 C CA . TYR A 1 104 ? -2.454 -0.293 7.206 1.00 94.25 104 TYR A CA 1
ATOM 846 C C . TYR A 1 104 ? -2.504 -1.725 7.731 1.00 94.25 104 TYR A C 1
ATOM 848 O O . TYR A 1 104 ? -2.750 -1.962 8.910 1.00 94.25 104 TYR A O 1
ATOM 856 N N . CYS A 1 105 ? -2.242 -2.679 6.842 1.00 93.25 105 CYS A N 1
ATOM 857 C CA . CYS A 1 105 ? -2.146 -4.093 7.174 1.00 93.25 105 CYS A CA 1
ATOM 858 C C . CYS A 1 105 ? -0.865 -4.669 6.568 1.00 93.25 105 CYS A C 1
ATOM 860 O O . CYS A 1 105 ? -0.622 -4.547 5.363 1.00 93.25 105 CYS A O 1
ATOM 862 N N . ALA A 1 106 ? -0.025 -5.272 7.406 1.00 92.56 106 ALA A N 1
ATOM 863 C CA . ALA A 1 106 ? 1.131 -6.026 6.946 1.00 92.56 106 ALA A CA 1
ATOM 864 C C . ALA A 1 106 ? 0.707 -7.470 6.670 1.00 92.56 106 ALA A C 1
ATOM 866 O O . ALA A 1 106 ? 0.052 -8.095 7.499 1.00 92.56 106 ALA A O 1
ATOM 867 N N . LEU A 1 107 ? 1.084 -8.009 5.515 1.00 93.25 107 LEU A N 1
ATOM 868 C CA . LEU A 1 107 ? 0.758 -9.375 5.118 1.00 93.25 107 LEU A CA 1
ATOM 869 C C . LEU A 1 107 ? 2.009 -10.074 4.597 1.00 93.25 107 LEU A C 1
ATOM 871 O O . LEU A 1 107 ? 2.825 -9.482 3.886 1.00 93.25 107 LEU A O 1
ATOM 875 N N . GLU A 1 108 ? 2.147 -11.358 4.919 1.00 93.00 108 GLU A N 1
ATOM 876 C CA . GLU A 1 108 ? 3.280 -12.141 4.443 1.00 93.00 108 GLU A CA 1
ATOM 877 C C . GLU A 1 108 ? 3.127 -12.486 2.955 1.00 93.00 108 GLU A C 1
ATOM 879 O O . GLU A 1 108 ? 2.167 -13.156 2.552 1.00 93.00 108 GLU A O 1
ATOM 884 N N . GLY A 1 109 ? 4.074 -12.038 2.130 1.00 89.81 109 GLY A N 1
ATOM 885 C CA . GLY A 1 109 ? 4.046 -12.229 0.687 1.00 89.81 109 GLY A CA 1
ATOM 886 C C . GLY A 1 109 ? 5.146 -11.484 -0.071 1.00 89.81 109 GLY A C 1
ATOM 887 O O . GLY A 1 109 ? 6.008 -10.812 0.495 1.00 89.81 109 GLY A O 1
ATOM 888 N N . LYS A 1 110 ? 5.123 -11.631 -1.398 1.00 87.62 110 LYS A N 1
ATOM 889 C CA . LYS A 1 110 ? 5.989 -10.894 -2.335 1.00 87.62 110 LYS A CA 1
ATOM 890 C C . LYS A 1 110 ? 5.229 -9.698 -2.926 1.00 87.62 110 LYS A C 1
ATOM 892 O O . LYS A 1 110 ? 4.111 -9.410 -2.523 1.00 87.62 110 LYS A O 1
ATOM 897 N N . HIS A 1 111 ? 5.816 -9.027 -3.918 1.00 85.00 111 HIS A N 1
ATOM 898 C CA . HIS A 1 111 ? 5.219 -7.874 -4.607 1.00 85.00 111 HIS A CA 1
ATOM 899 C C . HIS A 1 111 ? 3.773 -8.115 -5.090 1.00 85.00 111 HIS A C 1
ATOM 901 O O . HIS A 1 111 ? 2.911 -7.253 -4.967 1.00 85.00 111 HIS A O 1
ATOM 907 N N . TYR A 1 112 ? 3.493 -9.327 -5.561 1.00 89.56 112 TYR A N 1
ATOM 908 C CA . TYR A 1 112 ? 2.200 -9.756 -6.090 1.00 89.56 112 TYR A CA 1
ATOM 909 C C . TYR A 1 112 ? 1.258 -10.312 -5.011 1.00 89.56 112 TYR A C 1
ATOM 911 O O . TYR A 1 112 ? 0.587 -11.325 -5.211 1.00 89.56 112 TYR A O 1
ATOM 919 N N . ILE A 1 113 ? 1.219 -9.660 -3.845 1.00 89.38 113 ILE A N 1
ATOM 920 C CA . ILE A 1 113 ? 0.509 -10.160 -2.661 1.00 89.38 113 ILE A CA 1
ATOM 921 C C . ILE A 1 113 ? -0.992 -10.353 -2.891 1.00 89.38 113 ILE A C 1
ATOM 923 O O . ILE A 1 113 ? -1.597 -11.240 -2.299 1.00 89.38 113 ILE A O 1
ATOM 927 N N . TYR A 1 114 ? -1.574 -9.590 -3.814 1.00 88.81 114 TYR A N 1
ATOM 928 C CA . TYR A 1 114 ? -2.978 -9.693 -4.193 1.00 88.81 114 TYR A CA 1
ATOM 929 C C . TYR A 1 114 ? -3.337 -11.008 -4.897 1.00 88.81 114 TYR A C 1
ATOM 931 O O . TYR A 1 114 ? -4.481 -11.432 -4.798 1.00 88.81 114 TYR A O 1
ATOM 939 N N . TYR A 1 115 ? -2.385 -11.701 -5.531 1.00 89.06 115 TYR A N 1
ATOM 940 C CA . TYR A 1 115 ? -2.626 -13.050 -6.059 1.00 89.06 115 TYR A CA 1
ATOM 941 C C . TYR A 1 115 ? -2.563 -14.118 -4.967 1.00 89.06 115 TYR A C 1
ATOM 943 O O . TYR A 1 115 ? -3.301 -15.098 -5.011 1.00 89.06 115 TYR A O 1
ATOM 951 N N . THR A 1 116 ? -1.680 -13.941 -3.982 1.00 92.12 116 THR A N 1
ATOM 952 C CA . THR A 1 116 ? -1.396 -14.972 -2.973 1.00 92.12 116 THR A CA 1
ATOM 953 C C . THR A 1 116 ? -2.217 -14.831 -1.694 1.00 92.12 116 THR A C 1
ATOM 955 O O . THR A 1 116 ? -2.356 -15.802 -0.962 1.00 92.12 116 THR A O 1
ATOM 958 N N . ARG A 1 117 ? -2.728 -13.630 -1.405 1.00 93.75 117 ARG A N 1
ATOM 959 C CA . ARG A 1 117 ? -3.426 -13.260 -0.160 1.00 93.75 117 ARG A CA 1
ATOM 960 C C . ARG A 1 117 ? -4.759 -12.558 -0.427 1.00 93.75 117 ARG A C 1
ATOM 962 O O . ARG A 1 117 ? -5.199 -11.723 0.357 1.00 93.75 117 ARG A O 1
ATOM 969 N N . SER A 1 118 ? -5.394 -12.847 -1.564 1.00 93.19 118 SER A N 1
ATOM 970 C CA . SER A 1 118 ? -6.652 -12.205 -1.981 1.00 93.19 118 SER A CA 1
ATOM 971 C C . SER A 1 118 ? -7.773 -12.364 -0.951 1.00 93.19 118 SER A C 1
ATOM 973 O O . SER A 1 118 ? -8.551 -11.434 -0.741 1.00 93.19 118 SER A O 1
ATOM 975 N N . LYS A 1 119 ? -7.847 -13.520 -0.279 1.00 94.75 119 LYS A N 1
ATOM 976 C CA . LYS A 1 119 ? -8.852 -13.797 0.756 1.00 94.75 119 LYS A CA 1
ATOM 977 C C . LYS A 1 119 ? -8.646 -12.919 1.987 1.00 94.75 119 LYS A C 1
ATOM 979 O O . LYS A 1 119 ? -9.605 -12.315 2.463 1.00 94.75 119 LYS A O 1
ATOM 984 N N . GLU A 1 120 ? -7.413 -12.836 2.473 1.00 95.56 120 GLU A N 1
ATOM 985 C CA . GLU A 1 120 ? -7.023 -12.005 3.610 1.00 95.56 120 GLU A CA 1
ATOM 986 C C . GLU A 1 120 ? -7.229 -10.524 3.285 1.00 95.56 120 GLU A C 1
ATOM 988 O O . GLU A 1 120 ? -7.909 -9.829 4.029 1.00 95.56 120 GLU A O 1
ATOM 993 N N . ILE A 1 121 ? -6.770 -10.067 2.117 1.00 95.12 121 ILE A N 1
ATOM 994 C CA . ILE A 1 121 ? -7.006 -8.699 1.631 1.00 95.12 121 ILE A CA 1
ATOM 995 C C . ILE A 1 121 ? -8.504 -8.387 1.590 1.00 95.12 121 ILE A C 1
ATOM 997 O O . ILE A 1 121 ? -8.931 -7.349 2.086 1.00 95.12 121 ILE A O 1
ATOM 1001 N N . GLY A 1 122 ? -9.324 -9.292 1.050 1.00 95.31 122 GLY A N 1
ATOM 1002 C CA . GLY A 1 122 ? -10.773 -9.105 0.997 1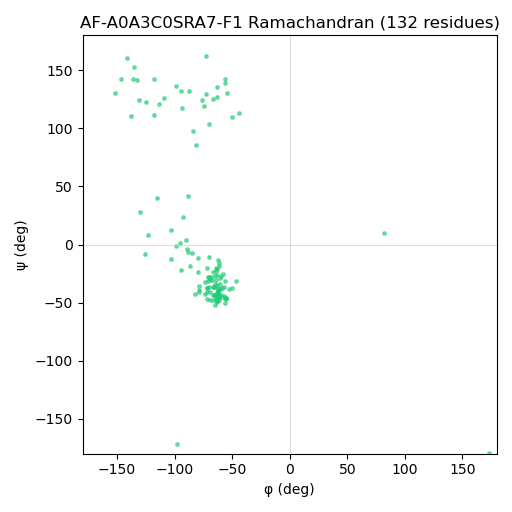.00 95.31 122 GLY A CA 1
ATOM 1003 C C . GLY A 1 122 ? -11.425 -9.033 2.380 1.00 95.31 122 GLY A C 1
ATOM 1004 O O . GLY A 1 122 ? -12.382 -8.284 2.562 1.00 95.31 122 GLY A O 1
ATOM 1005 N N . LYS A 1 123 ? -10.918 -9.791 3.360 1.00 96.31 123 LYS A N 1
ATOM 1006 C CA . LYS A 1 123 ? -11.369 -9.714 4.755 1.00 96.31 123 LYS A CA 1
ATOM 1007 C C . LYS A 1 123 ? -11.032 -8.349 5.362 1.00 96.31 123 LYS A C 1
ATOM 1009 O O . LYS A 1 123 ? -11.937 -7.677 5.841 1.00 96.31 123 LYS A O 1
ATOM 1014 N N . GLU A 1 124 ? -9.777 -7.926 5.262 1.00 96.12 124 GLU A N 1
ATOM 1015 C CA . GLU A 1 124 ? -9.297 -6.643 5.794 1.00 96.12 124 GLU A CA 1
ATOM 1016 C C . GLU A 1 124 ? -10.018 -5.448 5.154 1.00 96.12 124 GLU A C 1
ATOM 1018 O O . GLU A 1 124 ? -10.370 -4.494 5.841 1.00 96.12 124 GLU A O 1
ATOM 1023 N N . ILE A 1 125 ? -10.304 -5.509 3.847 1.00 95.00 125 ILE A N 1
ATOM 1024 C CA . ILE A 1 125 ? -11.099 -4.482 3.158 1.00 95.00 125 ILE A CA 1
ATOM 1025 C C . ILE A 1 125 ? -12.503 -4.396 3.759 1.00 95.00 125 ILE A C 1
ATOM 1027 O O . ILE A 1 125 ? -12.958 -3.295 4.058 1.00 95.00 125 ILE A O 1
ATOM 1031 N N . ARG A 1 126 ? -13.190 -5.529 3.962 1.00 95.00 126 ARG A N 1
ATOM 1032 C CA . ARG A 1 126 ? -14.539 -5.530 4.553 1.00 95.00 126 ARG A CA 1
ATOM 1033 C C . ARG A 1 126 ? -14.539 -4.965 5.971 1.00 95.00 126 ARG A C 1
ATOM 1035 O O . ARG A 1 126 ? -15.376 -4.127 6.276 1.00 95.00 126 ARG A O 1
ATOM 1042 N N . GLU A 1 127 ? -13.588 -5.378 6.805 1.00 95.00 127 GLU A N 1
ATOM 1043 C CA . GLU A 1 127 ? -13.452 -4.885 8.184 1.00 95.00 127 GLU A CA 1
ATOM 1044 C C . GLU A 1 127 ? -13.052 -3.406 8.256 1.00 95.00 127 GLU A C 1
ATOM 1046 O O . GLU A 1 127 ? -13.393 -2.699 9.204 1.00 95.00 127 GLU A O 1
ATOM 1051 N N . PHE A 1 128 ? -12.303 -2.916 7.269 1.00 94.56 128 PHE A N 1
ATOM 1052 C CA . PHE A 1 128 ? -11.982 -1.501 7.159 1.00 94.56 128 PHE A CA 1
ATOM 1053 C C . PHE A 1 128 ? -13.206 -0.680 6.745 1.00 94.56 128 PHE A C 1
ATOM 1055 O O . PHE A 1 128 ? -13.489 0.337 7.373 1.00 94.56 128 PHE A O 1
ATOM 1062 N N . LEU A 1 129 ? -13.939 -1.127 5.721 1.00 91.38 129 LEU A N 1
ATOM 1063 C CA . LEU A 1 129 ? -15.125 -0.437 5.209 1.00 91.38 129 LEU A CA 1
ATOM 1064 C C . LEU A 1 129 ? -16.278 -0.430 6.216 1.00 91.38 129 LEU A C 1
ATOM 1066 O O . LEU A 1 129 ? -16.917 0.605 6.376 1.00 91.38 129 LEU A O 1
ATOM 1070 N N . SER A 1 130 ? -16.463 -1.503 6.991 1.00 92.50 130 SER A N 1
ATOM 1071 C CA . SER A 1 130 ? -17.519 -1.579 8.009 1.00 92.50 130 SER A CA 1
ATOM 1072 C C . SER A 1 130 ? -17.384 -0.542 9.131 1.00 92.50 130 SER A C 1
ATOM 1074 O O . SER A 1 130 ? -18.310 -0.359 9.909 1.00 92.50 130 SER A O 1
ATOM 1076 N N . LYS A 1 131 ? -16.231 0.132 9.259 1.00 89.50 131 LYS A N 1
ATOM 1077 C CA . LYS A 1 131 ? -16.030 1.249 10.204 1.00 89.50 131 LYS A CA 1
ATOM 1078 C C . LYS A 1 131 ? -16.607 2.572 9.693 1.00 89.50 131 LYS A C 1
ATOM 1080 O O . LYS A 1 131 ? -16.636 3.547 10.440 1.00 89.50 131 LYS A O 1
ATOM 1085 N N . TYR A 1 132 ? -16.977 2.620 8.416 1.00 84.69 132 TYR A N 1
ATOM 1086 C CA . TYR A 1 132 ? -17.444 3.813 7.715 1.00 84.69 132 TYR A CA 1
ATOM 1087 C C . TYR A 1 132 ? -18.808 3.621 7.039 1.00 84.69 132 TYR A C 1
ATOM 1089 O O . TYR A 1 132 ? -19.365 4.609 6.561 1.00 84.69 132 TYR A O 1
ATOM 1097 N N . ASP A 1 133 ? -19.333 2.392 7.012 1.00 69.62 133 ASP A N 1
ATOM 1098 C CA . ASP A 1 133 ? -20.738 2.113 6.719 1.00 69.62 133 ASP A CA 1
ATOM 1099 C C . ASP A 1 133 ? -21.582 2.613 7.905 1.00 69.62 133 ASP A C 1
ATOM 1101 O O . ASP A 1 133 ? -21.573 2.012 8.981 1.00 69.62 133 ASP A O 1
ATOM 1105 N N . ASN A 1 134 ? -22.238 3.763 7.717 1.00 56.75 134 ASN A N 1
ATOM 1106 C CA . ASN A 1 134 ? -23.309 4.260 8.590 1.00 56.75 134 ASN A CA 1
ATOM 1107 C C . ASN A 1 134 ? -24.618 3.539 8.268 1.00 56.75 134 ASN A C 1
ATOM 1109 O O . ASN A 1 134 ? -24.995 3.560 7.073 1.00 56.75 134 ASN A O 1
#

Mean predicted aligned error: 15.0 Å

Secondary structure (DSSP, 8-state):
--SHHHHHHHHHHHHHT-TTS--HHHHHHHHHHHTTS---HHHHHHHHHHHHHHHHHHH-PPPTTS-EEEEEEES-GGGTT-HHHHHHHHHHHHTTTT-TTEEEEEEE--TTHHHHSHHHHHHHHHHHHTTT--

Radius of gyration: 21.49 Å; Cα contacts (8 Å, |Δi|>4): 78; chains: 1; bounding box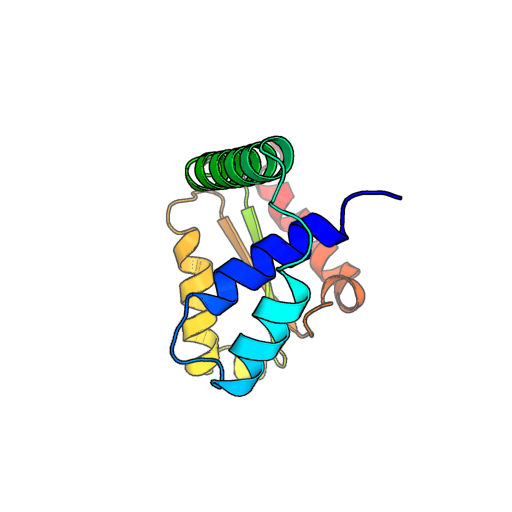: 54×36×51 Å

Nearest PDB structures (foldseek):
  6lo8-assembly1_B  TM=3.368E-01  e=6.034E-01  Saccharomyces cerevisiae S288C
  1nua-assembly1_B  TM=3.612E-01  e=8.192E+00  Aspergillus nidulans

pLDDT: mean 73.72, std 18.54, range [35.41, 96.31]

Sequence (134 aa):
MGNLLGIDRIYYNNIYKNENCFSKSDKNDLVKMGVQSSFNKTMKNEADLLLKNCETVNKTKISNNLPILKFIAIRSMKDINNEKYTKVMNKNINEFKEYSKFNYCALEGKHYIYYTRSKEIGKEIREFLSKYDN

Solvent-accessible surface area (backbone atoms only — not comparable to full-atom values): 8209 Å² total; per-residue (Å²): 143,80,68,65,73,58,55,53,55,53,56,52,54,64,65,63,71,46,76,89,77,66,56,76,65,61,55,54,59,47,49,64,73,55,72,82,56,82,77,50,70,66,59,53,50,53,52,53,50,50,52,52,48,51,54,49,53,72,67,56,69,76,62,48,82,52,76,41,81,46,80,42,64,32,85,44,73,85,49,61,79,35,67,76,54,36,54,56,50,50,57,66,51,56,75,45,69,82,31,85,42,58,50,74,46,81,43,73,33,54,96,66,32,67,79,79,39,43,69,59,53,54,50,54,50,50,64,56,48,61,76,71,65,127